Protein AF-A0A6I9PYC8-F1 (afdb_monomer_lite)

Sequence (130 aa):
MLVKPVSGQQSLEARDALSKHIYGQLFTWTVQRLNSALRSQKGQTKSFIGVLDIYGFETFDRNSFEQFCINYANEKLQQQFNRHVFHLEQEEYIREELAWSRIEFSDNQLCINLIEGQLGLFDLLDEECR

Organism: NCBI:txid8208

Radius of gyration: 23.05 Å; chains: 1; bounding box: 46×42×66 Å

Foldseek 3Di:
DDDDDDDPVVVVVVVVVVVVVVVVVVVVVVVVVVCVVPDDPDDDDPDDDDDDDADEQDDDPDDDPVNVVRPLVNLVVVQVVVVVVLVVVVVVCVVVVHDDDPDDDDHCVVVNCLDPNDVHPVNVVVVVVD

pLDDT: mean 91.68, std 9.11, range [62.28, 98.75]

InterPro domains:
  IPR001609 Myosin head, motor domain-like [PF00063] (3-129)
  IPR001609 Myosin head, motor domain-like [PR00193] (48-76)
  IPR001609 Myosin head, motor domain-like [PR00193] (101-129)
  IPR001609 Myosin head, motor domain-like [PS51456] (1-130)
  IPR001609 Myosin head, motor domain-like [SM00242] (1-130)
  IPR027417 P-loop containing nucleoside triphosphate hydrolase [SSF52540] (3-130)

Structure (mmCIF, N/CA/C/O backbone):
data_AF-A0A6I9PYC8-F1
#
_entry.id   AF-A0A6I9PYC8-F1
#
loop_
_atom_site.group_PDB
_atom_site.id
_atom_site.type_symbol
_atom_site.label_atom_id
_atom_site.label_alt_id
_atom_site.label_comp_id
_atom_site.label_asym_id
_atom_site.label_entity_id
_atom_site.label_seq_id
_atom_site.pdbx_PDB_ins_code
_atom_site.Cartn_x
_atom_site.Cartn_y
_atom_site.Cartn_z
_atom_site.occupancy
_atom_site.B_iso_or_equiv
_atom_site.auth_seq_id
_atom_site.auth_comp_id
_atom_site.auth_asym_id
_atom_site.auth_atom_id
_atom_site.pdbx_PDB_model_num
ATOM 1 N N . MET A 1 1 ? 23.831 23.435 -23.797 1.00 62.28 1 MET A N 1
ATOM 2 C CA . MET A 1 1 ? 22.920 22.342 -23.397 1.00 62.28 1 MET A CA 1
ATOM 3 C C . MET A 1 1 ? 23.399 21.083 -24.107 1.00 62.28 1 MET A C 1
ATOM 5 O O . MET A 1 1 ? 23.408 21.076 -25.330 1.00 62.28 1 MET A O 1
ATOM 9 N N . LEU A 1 2 ? 23.921 20.098 -23.372 1.00 86.00 2 LEU A N 1
ATOM 10 C CA . LEU A 1 2 ? 24.360 18.814 -23.936 1.00 86.00 2 LEU A CA 1
ATOM 11 C C . LEU A 1 2 ? 23.146 17.881 -24.029 1.00 86.00 2 LEU A C 1
ATOM 13 O O . LEU A 1 2 ? 22.429 17.730 -23.044 1.00 86.00 2 LEU A O 1
ATOM 17 N N . VAL A 1 3 ? 22.918 17.271 -25.194 1.00 92.06 3 VAL A N 1
ATOM 18 C CA . VAL A 1 3 ? 21.850 16.283 -25.418 1.00 92.06 3 VAL A CA 1
ATOM 19 C C . VAL A 1 3 ? 22.503 14.929 -25.666 1.00 92.06 3 VAL A C 1
ATOM 21 O O . VAL A 1 3 ? 23.323 14.799 -26.575 1.00 92.06 3 VAL A O 1
ATOM 24 N N . LYS A 1 4 ? 22.156 13.928 -24.853 1.00 93.75 4 LYS A N 1
ATOM 25 C CA . LYS A 1 4 ? 22.653 12.555 -24.990 1.00 93.75 4 LYS A CA 1
ATOM 26 C C . LYS A 1 4 ? 21.546 11.666 -25.572 1.00 93.75 4 LYS A C 1
ATOM 28 O O . LYS A 1 4 ? 20.475 11.604 -24.970 1.00 93.75 4 LYS A O 1
ATOM 33 N N . PRO A 1 5 ? 21.780 10.972 -26.700 1.00 93.56 5 PRO A N 1
ATOM 34 C CA . PRO A 1 5 ? 20.841 9.978 -27.211 1.00 93.56 5 PRO A CA 1
ATOM 35 C C . PRO A 1 5 ? 20.643 8.830 -26.212 1.00 93.56 5 PRO A C 1
ATOM 37 O O . PRO A 1 5 ? 21.592 8.413 -25.543 1.00 93.56 5 PRO A O 1
ATOM 40 N N . VAL A 1 6 ? 19.420 8.311 -26.136 1.00 96.12 6 VAL A N 1
ATOM 41 C CA . VAL A 1 6 ? 19.046 7.142 -25.323 1.00 96.12 6 VAL A CA 1
ATOM 42 C C . VAL A 1 6 ? 18.799 5.929 -26.217 1.00 96.12 6 VAL A C 1
ATOM 44 O O . VAL A 1 6 ? 18.523 6.073 -27.410 1.00 96.12 6 VAL A O 1
ATOM 47 N N . SER A 1 7 ? 18.908 4.722 -25.659 1.00 97.50 7 SER A N 1
ATOM 48 C CA . SER A 1 7 ? 18.596 3.497 -26.399 1.00 97.50 7 SER A CA 1
ATOM 49 C C . SER A 1 7 ? 17.087 3.356 -26.652 1.00 97.50 7 SER A C 1
ATOM 51 O O . SER A 1 7 ? 16.260 4.009 -26.008 1.00 97.50 7 SER A O 1
ATOM 53 N N . GLY A 1 8 ? 16.706 2.465 -27.575 1.00 97.69 8 GLY A N 1
ATOM 54 C CA . GLY A 1 8 ? 15.293 2.147 -27.815 1.00 97.69 8 GLY A CA 1
ATOM 55 C C . GLY A 1 8 ? 14.586 1.626 -26.557 1.00 97.69 8 GLY A C 1
ATOM 56 O O . GLY A 1 8 ? 13.482 2.068 -26.256 1.00 97.69 8 GLY A O 1
ATOM 57 N N . GLN A 1 9 ? 15.255 0.773 -25.774 1.00 97.62 9 GLN A N 1
ATOM 58 C CA . GLN A 1 9 ? 14.726 0.236 -24.515 1.00 97.62 9 GLN A CA 1
ATOM 59 C C . GLN A 1 9 ? 14.487 1.340 -23.476 1.00 97.62 9 GLN A C 1
ATOM 61 O O . GLN A 1 9 ? 13.390 1.453 -22.938 1.00 97.62 9 GLN A O 1
ATOM 66 N N . GLN A 1 10 ? 15.472 2.219 -23.270 1.00 97.38 10 GLN A N 1
ATOM 67 C CA . GLN A 1 10 ? 15.339 3.358 -22.354 1.00 97.38 10 GLN A CA 1
ATOM 68 C C . GLN A 1 10 ? 14.220 4.314 -22.789 1.00 97.38 10 GLN A C 1
ATOM 70 O O . GLN A 1 10 ? 13.531 4.894 -21.955 1.00 97.38 10 GLN A O 1
ATOM 75 N N . SER A 1 11 ? 14.012 4.464 -24.101 1.00 97.62 11 SER A N 1
ATOM 76 C CA . SER A 1 11 ? 12.919 5.278 -24.642 1.00 97.62 11 SER A CA 1
ATOM 77 C C . SER A 1 11 ? 11.544 4.677 -24.328 1.00 97.62 11 SER A C 1
ATOM 79 O O . SER A 1 11 ? 10.616 5.417 -24.000 1.00 97.62 11 SER A O 1
ATOM 81 N N . LEU A 1 12 ? 11.404 3.348 -24.407 1.00 98.19 12 LEU A N 1
ATOM 82 C CA . LEU A 1 12 ? 10.168 2.641 -24.051 1.00 98.19 12 LEU A CA 1
ATOM 83 C C . LEU A 1 12 ? 9.872 2.750 -22.551 1.00 98.19 12 LEU A C 1
ATOM 85 O O . LEU A 1 12 ? 8.760 3.113 -22.176 1.00 98.19 12 LEU A O 1
ATOM 89 N N . GLU A 1 13 ? 10.876 2.524 -21.704 1.00 97.69 13 GLU A N 1
ATOM 90 C CA . GLU A 1 13 ? 10.755 2.668 -20.248 1.00 97.69 13 GLU A CA 1
ATOM 91 C C . GLU A 1 13 ? 10.365 4.095 -19.852 1.00 97.69 13 GLU A C 1
ATOM 93 O O . GLU A 1 13 ? 9.448 4.289 -19.054 1.00 97.69 13 GLU A O 1
ATOM 98 N N . ALA A 1 14 ? 10.993 5.106 -20.463 1.00 97.94 14 ALA A N 1
ATOM 99 C CA . ALA A 1 14 ? 10.667 6.507 -20.220 1.00 97.94 14 ALA A CA 1
ATOM 100 C C . ALA A 1 14 ? 9.236 6.861 -20.660 1.00 97.94 14 ALA A C 1
ATOM 102 O O . ALA A 1 14 ? 8.532 7.576 -19.945 1.00 97.94 14 ALA A O 1
ATOM 103 N N . ARG A 1 15 ? 8.774 6.343 -21.809 1.00 98.38 15 ARG A N 1
ATOM 104 C CA . ARG A 1 15 ? 7.387 6.516 -22.279 1.00 98.38 15 ARG A CA 1
ATOM 105 C C . ARG A 1 15 ? 6.387 5.926 -21.284 1.00 98.38 15 ARG A C 1
ATOM 107 O O . ARG A 1 15 ? 5.380 6.566 -20.969 1.00 98.38 15 ARG A O 1
ATOM 114 N N . ASP A 1 16 ? 6.651 4.719 -20.796 1.00 98.31 16 ASP A N 1
ATOM 115 C CA . ASP A 1 16 ? 5.743 4.017 -19.890 1.00 98.31 16 ASP A CA 1
ATOM 116 C C . ASP A 1 16 ? 5.741 4.671 -18.503 1.00 98.31 16 ASP A C 1
ATOM 118 O O . ASP A 1 16 ? 4.674 4.881 -17.925 1.00 98.31 16 ASP A O 1
ATOM 122 N N . ALA A 1 17 ? 6.907 5.090 -18.005 1.00 98.19 17 ALA A N 1
ATOM 123 C CA . ALA A 1 17 ? 7.029 5.881 -16.784 1.00 98.19 17 ALA A CA 1
ATOM 124 C C . ALA A 1 17 ? 6.269 7.213 -16.882 1.00 98.19 17 ALA A C 1
ATOM 126 O O . ALA A 1 17 ? 5.513 7.555 -15.972 1.00 98.19 17 ALA A O 1
ATOM 127 N N . LEU A 1 18 ? 6.394 7.937 -18.001 1.00 98.50 18 LEU A N 1
ATOM 128 C CA . LEU A 1 18 ? 5.642 9.172 -18.232 1.00 98.50 18 LEU A CA 1
ATOM 129 C C . LEU A 1 18 ? 4.130 8.912 -18.250 1.00 98.50 18 LEU A C 1
ATOM 131 O O . LEU A 1 18 ? 3.371 9.658 -17.635 1.00 98.50 18 LEU A O 1
ATOM 135 N N . SER A 1 19 ? 3.692 7.836 -18.903 1.00 98.69 19 SER A N 1
ATOM 136 C CA . SER A 1 19 ? 2.274 7.457 -18.960 1.00 98.69 19 SER A CA 1
ATOM 137 C C . SER A 1 19 ? 1.719 7.141 -17.566 1.00 98.69 19 SER A C 1
ATOM 139 O O . SER A 1 19 ? 0.666 7.659 -17.189 1.00 98.69 19 SER A O 1
ATOM 141 N N . LYS A 1 20 ? 2.461 6.365 -16.761 1.00 98.38 20 LYS A N 1
ATOM 142 C CA . LYS A 1 20 ? 2.129 6.084 -15.353 1.00 98.38 20 LYS A CA 1
ATOM 143 C C . LYS A 1 20 ? 2.067 7.370 -14.524 1.00 98.38 20 LYS A C 1
ATOM 145 O O . LYS A 1 20 ? 1.132 7.546 -13.748 1.00 98.38 20 LYS A O 1
ATOM 150 N N . HIS A 1 21 ? 3.014 8.289 -14.722 1.00 98.44 21 HIS A N 1
ATOM 151 C CA . HIS A 1 21 ? 3.039 9.572 -14.020 1.00 98.44 21 HIS A CA 1
ATOM 152 C C . HIS A 1 21 ? 1.819 10.437 -14.358 1.00 98.44 21 HIS A C 1
ATOM 154 O O . HIS A 1 21 ? 1.146 10.922 -13.450 1.00 98.44 21 HIS A O 1
ATOM 160 N N . ILE A 1 22 ? 1.489 10.591 -15.646 1.00 98.69 22 ILE A N 1
ATOM 161 C CA . ILE A 1 22 ? 0.310 11.351 -16.092 1.00 98.69 22 ILE A CA 1
ATOM 162 C C . ILE A 1 22 ? -0.964 10.764 -15.480 1.00 98.69 22 ILE A C 1
ATOM 164 O O . ILE A 1 22 ? -1.785 11.508 -14.943 1.00 98.69 22 ILE A O 1
ATOM 168 N N . TYR A 1 23 ? -1.116 9.438 -15.517 1.00 98.75 23 TYR A N 1
ATOM 169 C CA . TYR A 1 23 ? -2.272 8.774 -14.921 1.00 98.75 23 TYR A CA 1
ATOM 170 C C . TYR A 1 23 ? -2.348 8.998 -13.403 1.00 98.75 23 TYR A C 1
ATOM 172 O O . TYR A 1 23 ? -3.410 9.347 -12.889 1.00 98.75 23 TYR A O 1
ATOM 180 N N . GLY A 1 24 ? -1.225 8.882 -12.685 1.00 98.38 24 GLY A N 1
ATOM 181 C CA . GLY A 1 24 ? -1.160 9.154 -11.245 1.00 98.38 24 GLY A CA 1
ATOM 182 C C . GLY A 1 24 ? -1.551 10.594 -10.883 1.00 98.38 24 GLY A C 1
ATOM 183 O O . GLY A 1 24 ? -2.303 10.816 -9.928 1.00 98.38 24 GLY A O 1
ATOM 184 N N . GLN A 1 25 ? -1.114 11.575 -11.681 1.00 98.62 25 GLN A N 1
ATOM 185 C CA . GLN A 1 25 ? -1.504 12.981 -11.515 1.00 98.62 25 GLN A CA 1
ATOM 186 C C . GLN A 1 25 ? -2.999 13.191 -11.781 1.00 98.62 25 GLN A C 1
ATOM 188 O O . GLN A 1 25 ? -3.681 13.853 -10.998 1.00 98.62 25 GLN A O 1
ATOM 193 N N . LEU A 1 26 ? -3.535 12.590 -12.848 1.00 98.69 26 LEU A N 1
ATOM 194 C CA . LEU A 1 26 ? -4.958 12.669 -13.183 1.00 98.69 26 LEU A CA 1
ATOM 195 C C . LEU A 1 26 ? -5.839 12.049 -12.091 1.00 98.69 26 LEU A C 1
ATOM 197 O O . LEU A 1 26 ? -6.858 12.634 -11.712 1.00 98.69 26 LEU A O 1
ATOM 201 N N . PHE A 1 27 ? -5.448 10.886 -11.568 1.00 98.50 27 PHE A N 1
ATOM 202 C CA . PHE A 1 27 ? -6.155 10.222 -10.476 1.00 98.50 27 PHE A CA 1
ATOM 203 C C . PHE A 1 27 ? -6.184 11.111 -9.227 1.00 98.50 27 PHE A C 1
ATOM 205 O O . PHE A 1 27 ? -7.25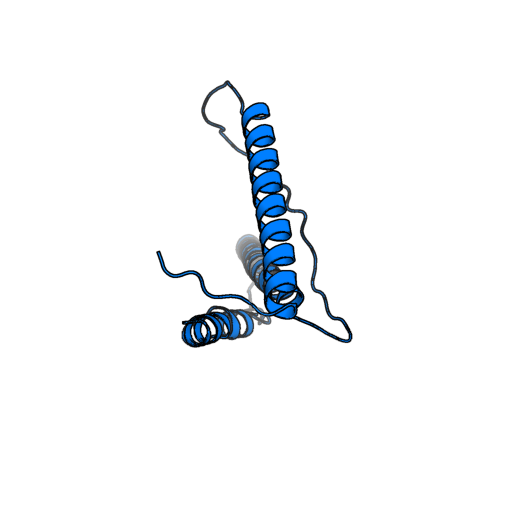5 11.395 -8.688 1.00 98.50 27 PHE A O 1
ATOM 212 N N . THR A 1 28 ? -5.022 11.638 -8.829 1.00 98.19 28 THR A N 1
ATOM 213 C CA . THR A 1 28 ? -4.894 12.551 -7.683 1.00 98.19 28 THR A CA 1
ATOM 214 C C . THR A 1 28 ? -5.772 13.790 -7.856 1.00 98.19 28 THR A C 1
ATOM 216 O O . THR A 1 28 ? -6.535 14.145 -6.954 1.00 98.19 28 THR A O 1
ATOM 219 N N . TRP A 1 29 ? -5.728 14.422 -9.033 1.00 98.50 29 TRP A N 1
ATOM 220 C CA . TRP A 1 29 ? -6.561 15.580 -9.353 1.00 98.50 29 TRP A CA 1
ATOM 221 C C . TRP A 1 29 ? -8.057 15.252 -9.265 1.00 98.50 29 TRP A C 1
ATOM 223 O O . TRP A 1 29 ? -8.833 16.022 -8.698 1.00 98.50 29 TRP A O 1
ATOM 233 N N . THR A 1 30 ? -8.468 14.086 -9.762 1.00 98.62 30 THR A N 1
ATOM 234 C CA . THR A 1 30 ? -9.868 13.642 -9.720 1.00 98.62 30 THR A CA 1
ATOM 235 C C . THR A 1 30 ? -10.357 13.486 -8.280 1.00 98.62 30 THR A C 1
ATOM 237 O O . THR A 1 30 ? -11.393 14.049 -7.918 1.00 98.62 30 THR A O 1
ATOM 240 N N . VAL A 1 31 ? -9.581 12.810 -7.425 1.00 98.19 31 VAL A N 1
ATOM 241 C CA . VAL A 1 31 ? -9.894 12.650 -5.994 1.00 98.19 31 VAL A CA 1
ATOM 242 C C . VAL A 1 31 ? -9.987 14.008 -5.292 1.00 98.19 31 VAL A C 1
ATOM 244 O O . VAL A 1 31 ? -10.929 14.260 -4.539 1.00 98.19 31 VAL A O 1
ATOM 247 N N . GLN A 1 32 ? -9.067 14.935 -5.574 1.00 98.06 32 GLN A N 1
ATOM 248 C CA . GLN A 1 32 ? -9.102 16.288 -5.005 1.00 98.06 32 GLN A CA 1
ATOM 249 C C . GLN A 1 32 ? -10.353 17.075 -5.423 1.00 98.06 32 GLN A C 1
ATOM 251 O O . GLN A 1 32 ? -10.945 17.789 -4.602 1.00 98.06 32 GLN A O 1
ATOM 256 N N . ARG A 1 33 ? -10.779 16.949 -6.686 1.00 98.12 33 ARG A N 1
ATOM 257 C CA . ARG A 1 33 ? -11.990 17.603 -7.206 1.00 98.12 33 ARG A CA 1
ATOM 258 C C . ARG A 1 33 ? -13.248 17.046 -6.545 1.00 98.12 33 ARG A C 1
ATOM 260 O O . ARG A 1 33 ? -14.093 17.842 -6.136 1.00 98.12 33 ARG A O 1
ATOM 267 N N . LEU A 1 34 ? -13.336 15.726 -6.377 1.00 97.44 34 LEU A N 1
ATOM 268 C CA . LEU A 1 34 ? -14.429 15.068 -5.654 1.00 97.44 34 LEU A CA 1
ATOM 269 C C . LEU A 1 34 ? -14.479 15.512 -4.187 1.00 97.44 34 LEU A C 1
ATOM 271 O O . LEU A 1 34 ? -15.515 15.986 -3.728 1.00 97.44 34 LEU A O 1
ATOM 275 N N . ASN A 1 35 ? -13.347 15.476 -3.480 1.00 95.69 35 ASN A N 1
ATOM 276 C CA . ASN A 1 35 ? -13.265 15.919 -2.084 1.00 95.69 35 ASN A CA 1
ATOM 277 C C . ASN A 1 35 ? -13.664 17.391 -1.908 1.00 95.69 35 ASN A C 1
ATOM 279 O O . ASN A 1 35 ? -14.296 17.755 -0.918 1.00 95.69 35 ASN A O 1
ATOM 283 N N . SER A 1 36 ? -13.313 18.249 -2.868 1.00 94.62 36 SER A N 1
ATOM 284 C CA . SER A 1 36 ? -13.710 19.662 -2.848 1.00 94.62 36 SER A CA 1
ATOM 285 C C . SER A 1 36 ? -15.211 19.843 -3.071 1.00 94.62 36 SER A C 1
ATOM 287 O O . SER A 1 36 ? -15.814 20.689 -2.418 1.00 94.62 36 SER A O 1
ATOM 289 N N . ALA A 1 37 ? -15.815 19.042 -3.952 1.00 95.06 37 ALA A N 1
ATOM 290 C CA . ALA A 1 37 ? -17.252 19.074 -4.220 1.00 95.06 37 ALA A CA 1
ATOM 291 C C . ALA A 1 37 ? -18.089 18.526 -3.050 1.00 95.06 37 ALA A C 1
ATOM 293 O O . ALA A 1 37 ? -19.182 19.022 -2.797 1.00 95.06 37 ALA A O 1
ATOM 294 N N . LEU A 1 38 ? -17.569 17.534 -2.321 1.00 93.00 38 LEU A N 1
ATOM 295 C CA . LEU A 1 38 ? -18.230 16.912 -1.166 1.00 93.00 38 LEU A CA 1
ATOM 296 C C . LEU A 1 38 ? -18.023 17.675 0.152 1.00 93.00 38 LEU A C 1
ATOM 298 O O . LEU A 1 38 ? -18.607 17.319 1.176 1.00 93.00 38 LEU A O 1
ATOM 302 N N . ARG A 1 39 ? -17.185 18.718 0.162 1.00 88.75 39 ARG A N 1
ATOM 303 C CA . ARG A 1 39 ? -16.877 19.480 1.374 1.00 88.75 39 ARG A CA 1
ATOM 304 C C . ARG A 1 39 ? -18.131 20.191 1.895 1.00 88.75 39 ARG A C 1
ATOM 306 O O . ARG A 1 39 ? -18.691 21.056 1.225 1.00 88.75 39 ARG A O 1
ATOM 313 N N . SER A 1 40 ? -18.533 19.871 3.126 1.00 81.69 40 SER A N 1
ATOM 314 C CA . SER A 1 40 ? -19.632 20.563 3.809 1.00 81.69 40 SER A CA 1
ATOM 315 C C . SER A 1 40 ? -19.316 22.051 3.996 1.00 81.69 40 SER A C 1
ATOM 317 O O . SER A 1 40 ? -18.231 22.414 4.447 1.00 81.69 40 SER A O 1
ATOM 319 N N . GLN A 1 41 ? -20.291 22.913 3.697 1.00 75.00 41 GLN A N 1
ATOM 320 C CA . GLN A 1 41 ? -20.213 24.360 3.941 1.00 75.00 41 GLN A CA 1
ATOM 321 C C . GLN A 1 41 ? -20.540 24.749 5.396 1.00 75.00 41 GLN A C 1
ATOM 323 O O . GLN A 1 41 ? -20.375 25.906 5.777 1.00 75.00 41 GLN A O 1
ATOM 328 N N . LYS A 1 42 ? -21.023 23.808 6.220 1.00 70.12 42 LYS A N 1
ATOM 329 C CA . LYS A 1 42 ? -21.429 24.062 7.610 1.00 70.12 42 LYS A CA 1
ATOM 330 C C . LYS A 1 42 ? -20.382 23.545 8.597 1.00 70.12 42 LYS A C 1
ATOM 332 O O . LYS A 1 42 ? -20.313 22.338 8.786 1.00 70.12 42 LYS A O 1
ATOM 337 N N . GLY A 1 43 ? -19.689 24.471 9.271 1.00 70.25 43 GLY A N 1
ATOM 338 C CA . GLY A 1 43 ? -18.951 24.273 10.532 1.00 70.25 43 GLY A CA 1
ATOM 339 C C . GLY A 1 43 ? -17.898 23.153 10.567 1.00 70.25 43 GLY A C 1
ATOM 340 O O . GLY A 1 43 ? -17.701 22.413 9.612 1.00 70.25 43 GLY A O 1
ATOM 341 N N . GLN A 1 44 ? -17.193 23.025 11.694 1.00 75.31 44 GLN A N 1
ATOM 342 C CA . GLN A 1 44 ? -16.322 21.870 11.937 1.00 75.31 44 GLN A CA 1
ATOM 343 C C . GLN A 1 44 ? -17.159 20.597 12.127 1.00 75.31 44 GLN A C 1
ATOM 345 O O . GLN A 1 44 ? -18.140 20.587 12.876 1.00 75.31 44 GLN A O 1
ATOM 350 N N . THR A 1 45 ? -16.748 19.515 11.467 1.00 78.31 45 THR A N 1
ATOM 351 C CA . THR A 1 45 ? -17.322 18.176 11.635 1.00 78.31 45 THR A CA 1
ATOM 352 C C . THR A 1 45 ? -17.153 17.709 13.082 1.00 78.31 45 THR A C 1
ATOM 354 O O . THR A 1 45 ? -16.033 17.660 13.581 1.00 78.31 45 THR A O 1
ATOM 357 N N . LYS A 1 46 ? -18.254 17.355 13.760 1.00 85.56 46 LYS A N 1
ATOM 358 C CA . LYS A 1 46 ? -18.218 16.859 15.151 1.00 85.56 46 LYS A CA 1
ATOM 359 C C . LYS A 1 46 ? -17.776 15.395 15.256 1.00 85.56 46 LYS A C 1
ATOM 361 O O . LYS A 1 46 ? -17.147 15.020 16.235 1.00 85.56 46 LYS A O 1
ATOM 366 N N . SER A 1 47 ? -18.127 14.578 14.269 1.00 91.12 47 SER A N 1
ATOM 367 C CA . SER A 1 47 ? -17.824 13.146 14.206 1.00 91.12 47 SER A CA 1
ATOM 368 C C . SER A 1 47 ? -17.868 12.662 12.756 1.00 91.12 47 SER A C 1
ATOM 370 O O . SER A 1 47 ? -18.519 13.282 11.912 1.00 91.12 47 SER A O 1
ATOM 372 N N . PHE A 1 48 ? -17.177 11.563 12.458 1.00 92.62 48 PHE A N 1
ATOM 373 C CA . PHE A 1 48 ? -17.217 10.919 11.147 1.00 92.62 48 PHE A CA 1
ATOM 374 C C . PHE A 1 48 ? -17.200 9.395 11.294 1.00 92.62 48 PHE A C 1
ATOM 376 O O . PHE A 1 48 ? -16.714 8.869 12.293 1.00 92.62 48 PHE A O 1
ATOM 383 N N . ILE A 1 49 ? -17.726 8.705 10.283 1.00 95.62 49 ILE A N 1
ATOM 384 C CA . ILE A 1 49 ? -17.619 7.254 10.123 1.00 95.62 49 ILE A CA 1
ATOM 385 C C . ILE A 1 49 ? -16.813 7.030 8.848 1.00 95.62 49 ILE A C 1
ATOM 387 O O . ILE A 1 49 ? -17.234 7.448 7.769 1.00 95.62 49 ILE A O 1
ATOM 391 N N . GLY A 1 50 ? -15.629 6.439 8.988 1.00 94.50 50 GLY A N 1
ATOM 392 C CA . GLY A 1 50 ? -14.787 6.055 7.861 1.00 94.50 50 GLY A CA 1
ATOM 393 C C . GLY A 1 50 ? -15.122 4.638 7.415 1.00 94.50 50 GLY A C 1
ATOM 394 O O . GLY A 1 50 ? -15.215 3.742 8.249 1.00 94.50 50 GLY A O 1
ATOM 395 N N . VAL A 1 51 ? -15.286 4.440 6.111 1.00 96.88 51 VAL A N 1
ATOM 396 C CA . VAL A 1 51 ? -15.390 3.109 5.506 1.00 96.88 51 VAL A CA 1
ATOM 397 C C . VAL A 1 51 ? -14.072 2.837 4.797 1.00 96.88 51 VAL A C 1
ATOM 399 O O . VAL A 1 51 ? -13.646 3.642 3.969 1.00 96.88 51 VAL A O 1
ATOM 402 N N . LEU A 1 52 ? -13.416 1.738 5.159 1.00 96.38 52 LEU A N 1
ATOM 403 C CA . LEU A 1 52 ? -12.174 1.290 4.542 1.00 96.38 52 LEU A CA 1
ATOM 404 C C . LEU A 1 52 ? -12.489 0.119 3.610 1.00 96.38 52 LEU A C 1
ATOM 406 O O . LEU A 1 52 ? -13.017 -0.892 4.062 1.00 96.38 52 LEU A O 1
ATOM 410 N N . ASP A 1 53 ? -12.154 0.275 2.334 1.00 96.94 53 ASP A N 1
ATOM 411 C CA . ASP A 1 53 ? -12.262 -0.759 1.305 1.00 96.94 53 ASP A CA 1
ATOM 412 C C . ASP A 1 53 ? -10.908 -0.862 0.599 1.00 96.94 53 ASP A C 1
ATOM 414 O O . ASP A 1 53 ? -10.503 0.054 -0.121 1.00 96.94 53 ASP A O 1
ATOM 418 N N . ILE A 1 54 ? -10.160 -1.920 0.910 1.00 94.88 54 ILE A N 1
ATOM 419 C CA . ILE A 1 54 ? -8.824 -2.177 0.368 1.00 94.88 54 ILE A CA 1
ATOM 420 C C . ILE A 1 54 ? -8.641 -3.674 0.089 1.00 94.88 54 ILE A C 1
ATOM 422 O O . ILE A 1 54 ? -9.385 -4.506 0.607 1.00 94.88 54 ILE A O 1
ATOM 426 N N . TYR A 1 55 ? -7.616 -4.018 -0.694 1.00 92.56 55 TYR A N 1
ATOM 427 C CA . TYR A 1 55 ? -7.239 -5.406 -0.972 1.00 92.56 55 TYR A CA 1
ATOM 428 C C . TYR A 1 55 ? -6.856 -6.175 0.303 1.00 92.56 55 TYR A C 1
ATOM 430 O O . TYR A 1 55 ? -6.182 -5.631 1.180 1.00 92.56 55 TYR A O 1
ATOM 438 N N . GLY A 1 56 ? -7.245 -7.453 0.371 1.00 95.62 56 GLY A N 1
ATOM 439 C CA . GLY A 1 56 ? -6.761 -8.403 1.380 1.00 95.62 56 GLY A CA 1
ATOM 440 C C . GLY A 1 56 ? -5.361 -8.942 1.056 1.00 95.62 56 GLY A C 1
ATOM 441 O O . GLY A 1 56 ? -4.732 -8.501 0.097 1.00 95.62 56 GLY A O 1
ATOM 442 N N . PHE A 1 57 ? -4.880 -9.915 1.836 1.00 97.38 57 PHE A N 1
ATOM 443 C CA . PHE A 1 57 ? -3.614 -10.598 1.548 1.00 97.38 57 PHE A CA 1
ATOM 444 C C . PHE A 1 57 ? -3.625 -11.280 0.170 1.00 97.38 57 PHE A C 1
ATOM 446 O O . PHE A 1 57 ? -4.586 -11.963 -0.189 1.00 97.38 57 PHE A O 1
ATOM 453 N N . GLU A 1 58 ? -2.520 -11.153 -0.565 1.00 97.19 58 GLU A N 1
ATOM 454 C CA . GLU A 1 58 ? -2.321 -11.743 -1.889 1.00 97.19 58 GLU A CA 1
ATOM 455 C C . GLU A 1 58 ? -1.073 -12.631 -1.925 1.00 97.19 58 GLU A C 1
ATOM 457 O O . GLU A 1 58 ? -0.021 -12.317 -1.363 1.00 97.19 58 GLU A O 1
ATOM 462 N N . THR A 1 59 ? -1.169 -13.763 -2.618 1.00 96.94 59 THR A N 1
ATOM 463 C CA . THR A 1 59 ? -0.029 -14.637 -2.916 1.00 96.94 59 THR A CA 1
ATOM 464 C C . THR A 1 59 ? -0.277 -15.339 -4.241 1.00 96.94 59 THR A C 1
ATOM 466 O O . THR A 1 59 ? -1.262 -16.057 -4.401 1.00 96.94 59 THR A O 1
ATOM 469 N N . PHE A 1 60 ? 0.640 -15.135 -5.182 1.00 96.69 60 PHE A N 1
ATOM 470 C CA . PHE A 1 60 ? 0.628 -15.737 -6.513 1.00 96.69 60 PHE A CA 1
ATOM 471 C C . PHE A 1 60 ? 1.892 -16.575 -6.752 1.00 96.69 60 PHE A C 1
ATOM 473 O O . PHE A 1 60 ? 2.829 -16.543 -5.952 1.00 96.69 60 PHE A O 1
ATOM 480 N N . ASP A 1 61 ? 1.964 -17.263 -7.896 1.00 98.12 61 ASP A N 1
ATOM 481 C CA . ASP A 1 61 ? 3.171 -17.994 -8.325 1.00 98.12 61 ASP A CA 1
ATOM 482 C C . ASP A 1 61 ? 4.387 -17.067 -8.514 1.00 98.12 61 ASP A C 1
ATOM 484 O O . ASP A 1 61 ? 5.536 -17.484 -8.362 1.00 98.12 61 ASP A O 1
ATOM 488 N N . ARG A 1 62 ? 4.143 -15.795 -8.860 1.00 96.75 62 ARG A N 1
ATOM 489 C CA . ARG A 1 62 ? 5.157 -14.737 -8.933 1.00 96.75 62 ARG A CA 1
ATOM 490 C C . ARG A 1 62 ? 4.666 -13.510 -8.181 1.00 96.75 62 ARG A C 1
ATOM 492 O O . ARG A 1 62 ? 3.710 -12.876 -8.612 1.00 96.75 62 ARG A O 1
ATOM 499 N N . ASN A 1 63 ? 5.355 -13.178 -7.095 1.00 96.88 63 ASN A N 1
ATOM 500 C CA . ASN A 1 63 ? 5.086 -11.995 -6.284 1.00 96.88 63 ASN A CA 1
ATOM 501 C C . ASN A 1 63 ? 6.163 -10.942 -6.545 1.00 96.88 63 ASN A C 1
ATOM 503 O O . ASN A 1 63 ? 7.336 -11.277 -6.717 1.00 96.88 63 ASN A O 1
ATOM 507 N N . SER A 1 64 ? 5.748 -9.682 -6.581 1.00 97.62 64 SER A N 1
ATOM 508 C CA . SER A 1 64 ? 6.612 -8.524 -6.805 1.00 97.62 64 SER A CA 1
ATOM 509 C C . SER A 1 64 ? 6.432 -7.512 -5.667 1.00 97.62 64 SER A C 1
ATOM 511 O O . SER A 1 64 ? 5.764 -7.785 -4.664 1.00 97.62 64 SER A O 1
ATOM 513 N N . PHE A 1 65 ? 7.041 -6.340 -5.816 1.00 97.50 65 PHE A N 1
ATOM 514 C CA . PHE A 1 65 ? 6.918 -5.216 -4.894 1.00 97.50 65 PHE A CA 1
ATOM 515 C C . PHE A 1 65 ? 5.453 -4.863 -4.584 1.00 97.50 65 PHE A C 1
ATOM 517 O O . PHE A 1 65 ? 5.121 -4.535 -3.451 1.00 97.50 65 PHE A O 1
ATOM 524 N N . GLU A 1 66 ? 4.556 -5.011 -5.559 1.00 97.31 66 GLU A N 1
ATOM 525 C CA . GLU A 1 66 ? 3.127 -4.754 -5.403 1.00 97.31 66 GLU A CA 1
ATOM 526 C C . GLU A 1 66 ? 2.489 -5.639 -4.320 1.00 97.31 66 GLU A C 1
ATOM 528 O O . GLU A 1 66 ? 1.874 -5.117 -3.389 1.00 97.31 66 GLU A O 1
ATOM 533 N N . GLN A 1 67 ? 2.681 -6.963 -4.387 1.00 98.38 67 GLN A N 1
ATOM 534 C CA . GLN A 1 67 ? 2.158 -7.888 -3.369 1.00 98.38 67 GLN A CA 1
ATOM 535 C C . GLN A 1 67 ? 2.818 -7.651 -2.013 1.00 98.38 67 GLN A C 1
ATOM 537 O O . GLN A 1 67 ? 2.155 -7.746 -0.983 1.00 98.38 67 GLN A O 1
ATOM 542 N N . PHE A 1 68 ? 4.108 -7.306 -2.001 1.00 98.06 68 PHE A N 1
ATOM 543 C CA . PHE A 1 68 ? 4.803 -6.964 -0.764 1.00 98.06 68 PHE A CA 1
ATOM 544 C C . PHE A 1 68 ? 4.150 -5.761 -0.064 1.00 98.06 68 PHE A C 1
ATOM 546 O O . PHE A 1 68 ? 3.832 -5.847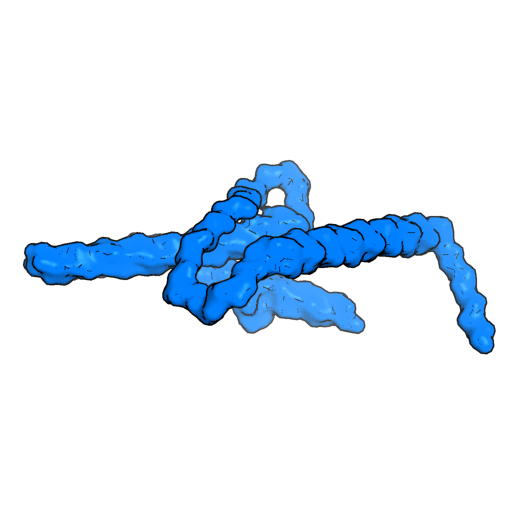 1.121 1.00 98.06 68 PHE A O 1
ATOM 553 N N . CYS A 1 69 ? 3.852 -4.681 -0.795 1.00 98.19 69 CYS A N 1
ATOM 554 C CA . CYS A 1 69 ? 3.143 -3.520 -0.250 1.00 98.19 69 CYS A CA 1
ATOM 555 C C . CYS A 1 69 ? 1.716 -3.855 0.218 1.00 98.19 69 CYS A C 1
ATOM 557 O O . CYS A 1 69 ? 1.300 -3.381 1.277 1.00 98.19 69 CYS A O 1
ATOM 559 N N . ILE A 1 70 ? 0.971 -4.666 -0.544 1.00 98.06 70 ILE A N 1
ATOM 560 C CA . ILE A 1 70 ? -0.396 -5.086 -0.186 1.00 98.06 70 ILE A CA 1
ATOM 561 C C . ILE A 1 70 ? -0.389 -5.898 1.114 1.00 98.06 70 ILE A C 1
ATOM 563 O O . ILE A 1 70 ? -1.153 -5.609 2.038 1.00 98.06 70 ILE A O 1
ATOM 567 N N . ASN A 1 71 ? 0.498 -6.885 1.215 1.00 98.06 71 ASN A N 1
ATOM 568 C CA . ASN A 1 71 ? 0.590 -7.751 2.386 1.00 98.06 71 ASN A CA 1
ATOM 569 C C . ASN A 1 71 ? 1.095 -6.987 3.612 1.00 98.06 71 ASN A C 1
ATOM 571 O O . ASN A 1 71 ? 0.555 -7.162 4.699 1.00 98.06 71 ASN A O 1
ATOM 575 N N . TYR A 1 72 ? 2.048 -6.069 3.438 1.00 98.00 72 TYR A N 1
ATOM 576 C CA . TYR A 1 72 ? 2.487 -5.179 4.510 1.00 98.00 72 TYR A CA 1
ATOM 577 C C . TYR A 1 72 ? 1.339 -4.311 5.059 1.00 98.00 72 TYR A C 1
ATOM 579 O O . TYR A 1 72 ? 1.157 -4.214 6.275 1.00 98.00 72 TYR A O 1
ATOM 587 N N . ALA A 1 73 ? 0.516 -3.718 4.187 1.00 97.81 73 ALA A N 1
ATOM 588 C CA . ALA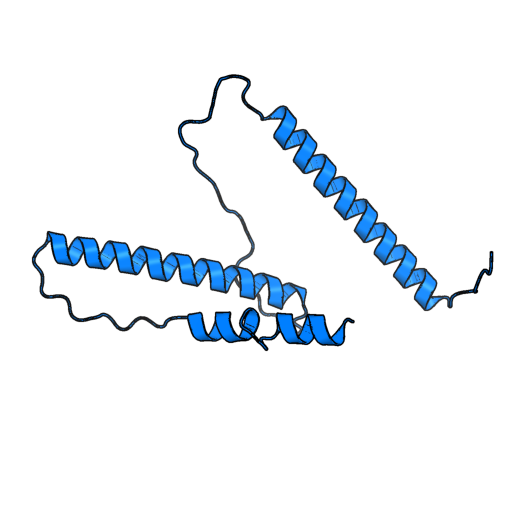 A 1 73 ? -0.652 -2.955 4.627 1.00 97.81 73 ALA A CA 1
ATOM 589 C C . ALA A 1 73 ? -1.639 -3.826 5.428 1.00 97.81 73 ALA A C 1
ATOM 591 O O . ALA A 1 73 ? -2.162 -3.388 6.457 1.00 97.81 73 ALA A O 1
ATOM 592 N N . ASN A 1 74 ? -1.852 -5.071 4.994 1.00 97.56 74 ASN A N 1
ATOM 593 C CA . ASN A 1 74 ? -2.702 -6.024 5.702 1.00 97.56 74 ASN A CA 1
ATOM 594 C C . ASN A 1 74 ? -2.117 -6.449 7.057 1.00 97.56 74 ASN A C 1
ATOM 596 O O . ASN A 1 74 ? -2.870 -6.533 8.023 1.00 97.56 74 ASN A O 1
ATOM 600 N N . GLU A 1 75 ? -0.798 -6.609 7.188 1.00 97.06 75 GLU A N 1
ATOM 601 C CA . GLU A 1 75 ? -0.155 -6.848 8.489 1.00 97.06 75 GLU A CA 1
ATOM 602 C C . GLU A 1 75 ? -0.424 -5.702 9.477 1.00 97.06 75 GLU A C 1
ATOM 604 O O . GLU A 1 75 ? -0.773 -5.933 10.638 1.00 97.06 75 GLU A O 1
ATOM 609 N N . LYS A 1 76 ? -0.359 -4.444 9.022 1.00 96.44 76 LYS A N 1
ATOM 610 C CA . LYS A 1 76 ? -0.682 -3.281 9.870 1.00 96.44 76 LYS A CA 1
ATOM 611 C C . LYS A 1 76 ? -2.160 -3.260 10.280 1.00 96.44 76 LYS A C 1
ATOM 613 O O . LYS A 1 76 ? -2.472 -2.919 11.423 1.00 96.44 76 LYS A O 1
ATOM 618 N N . LEU A 1 77 ? -3.0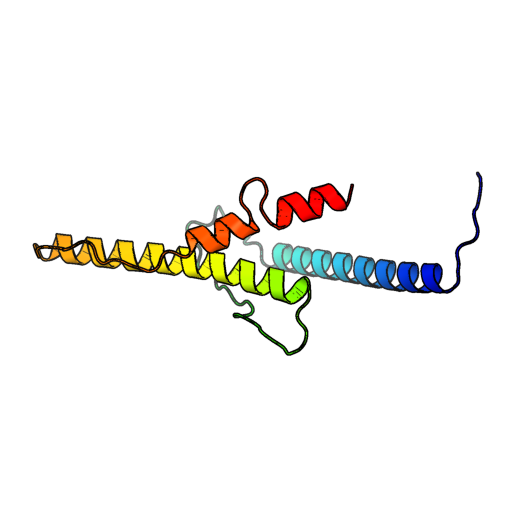74 -3.647 9.387 1.00 95.81 77 LEU A N 1
ATOM 619 C CA . LEU A 1 77 ? -4.495 -3.783 9.727 1.00 95.81 77 LEU A CA 1
ATOM 620 C C . LEU A 1 77 ? -4.747 -4.927 10.707 1.00 95.81 77 LEU A C 1
ATOM 622 O O . LEU A 1 77 ? -5.490 -4.746 11.673 1.00 95.81 77 LEU A O 1
ATOM 626 N N . GLN A 1 78 ? -4.097 -6.071 10.504 1.00 94.06 78 GLN A N 1
ATOM 627 C CA . GLN A 1 78 ? -4.195 -7.213 11.400 1.00 94.06 78 GLN A CA 1
ATOM 628 C C . GLN A 1 78 ? -3.663 -6.850 12.791 1.00 94.06 78 GLN A C 1
ATOM 630 O O . GLN A 1 78 ? -4.321 -7.142 13.787 1.00 94.06 78 GLN A O 1
ATOM 635 N N . GLN A 1 79 ? -2.551 -6.111 12.877 1.00 94.31 79 GLN A N 1
ATOM 636 C CA . GLN A 1 79 ? -2.026 -5.593 14.143 1.00 94.31 79 GLN A CA 1
ATOM 637 C C . GLN A 1 79 ? -3.057 -4.721 14.876 1.00 94.31 79 GLN A C 1
ATOM 639 O O . GLN A 1 79 ? -3.285 -4.891 16.077 1.00 94.31 79 GLN A O 1
ATOM 644 N N . GLN A 1 80 ? -3.693 -3.787 14.162 1.00 92.81 80 GLN A N 1
ATOM 645 C CA . GLN A 1 80 ? -4.728 -2.921 14.728 1.00 92.81 80 GLN A CA 1
ATOM 646 C C . GLN A 1 80 ? -5.930 -3.733 15.226 1.00 92.81 80 GLN A C 1
ATOM 648 O O . GLN A 1 80 ? -6.429 -3.468 16.321 1.00 92.81 80 GLN A O 1
ATOM 653 N N . PHE A 1 81 ? -6.371 -4.721 14.444 1.00 91.75 81 PHE A N 1
ATOM 654 C CA . PHE A 1 81 ? -7.461 -5.622 14.807 1.00 91.75 81 PHE A CA 1
ATOM 655 C C . PHE A 1 81 ? -7.135 -6.404 16.083 1.00 91.75 81 PHE A C 1
ATOM 657 O O . PHE A 1 81 ? -7.898 -6.340 17.045 1.00 91.75 81 PHE A O 1
ATOM 664 N N . ASN A 1 82 ? -5.968 -7.053 16.130 1.00 88.81 82 ASN A N 1
ATOM 665 C CA . ASN A 1 82 ? -5.526 -7.847 17.277 1.00 88.81 82 ASN A CA 1
ATOM 666 C C . ASN A 1 82 ? -5.486 -7.005 18.556 1.00 88.81 82 ASN A C 1
ATOM 668 O O . ASN A 1 82 ? -6.014 -7.409 19.590 1.00 88.81 82 ASN A O 1
ATOM 672 N N . ARG A 1 83 ? -4.917 -5.794 18.479 1.00 87.19 83 ARG A N 1
ATOM 673 C CA . ARG A 1 83 ? -4.859 -4.868 19.618 1.00 87.19 83 ARG A CA 1
ATOM 674 C C . ARG A 1 83 ? -6.248 -4.439 20.085 1.00 87.19 83 ARG A C 1
ATOM 676 O O . ARG A 1 83 ? -6.475 -4.337 21.287 1.00 87.19 83 ARG A O 1
ATOM 683 N N . HIS A 1 84 ? -7.155 -4.154 19.153 1.00 88.81 84 HIS A N 1
ATOM 684 C CA . HIS A 1 84 ? -8.500 -3.697 19.485 1.00 88.81 84 HIS A CA 1
ATOM 685 C C . HIS A 1 84 ? -9.333 -4.799 20.144 1.00 88.81 84 HIS A C 1
ATOM 687 O O . HIS A 1 84 ? -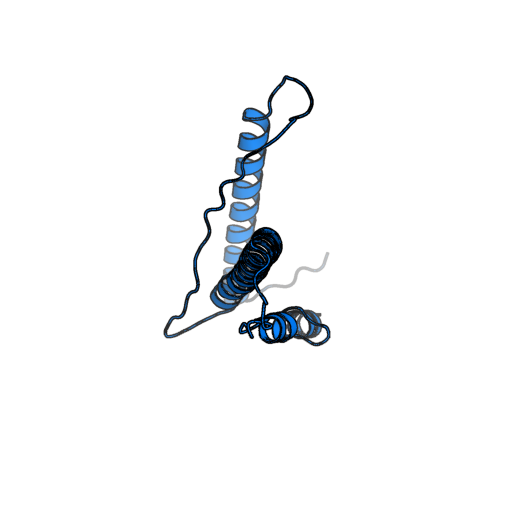9.916 -4.563 21.199 1.00 88.81 84 HIS A O 1
ATOM 693 N N . VAL A 1 85 ? -9.336 -6.003 19.564 1.00 87.69 85 VAL A N 1
ATOM 694 C CA . VAL A 1 85 ? -10.040 -7.163 20.128 1.00 87.69 85 VAL A CA 1
ATOM 695 C C . VAL A 1 85 ? -9.495 -7.491 21.517 1.00 87.69 85 VAL A C 1
ATOM 697 O O . VAL A 1 85 ? -10.271 -7.594 22.460 1.00 87.69 85 VAL A O 1
ATOM 700 N N . PHE A 1 86 ? -8.169 -7.535 21.678 1.00 83.31 86 PHE A N 1
ATOM 701 C CA . PHE A 1 86 ? -7.543 -7.833 22.969 1.00 83.31 86 PHE A CA 1
ATOM 702 C C . PHE A 1 86 ? -7.863 -6.791 24.050 1.00 83.31 86 PHE A C 1
ATOM 704 O O . PHE A 1 86 ? -8.004 -7.128 25.226 1.00 83.31 86 PHE A O 1
ATOM 711 N N . HIS A 1 87 ? -7.966 -5.515 23.675 1.00 82.81 87 HIS A N 1
ATOM 712 C CA . HIS A 1 87 ? -8.381 -4.462 24.599 1.00 82.81 87 HIS A CA 1
ATOM 713 C C . HIS A 1 87 ? -9.833 -4.653 25.048 1.00 82.81 87 HIS A C 1
ATOM 715 O O . HIS A 1 87 ? -10.107 -4.612 26.244 1.00 82.81 87 HIS A O 1
ATOM 721 N N . LEU A 1 88 ? -10.748 -4.894 24.102 1.00 85.25 88 LEU A N 1
ATOM 722 C CA . LEU A 1 88 ? -12.166 -5.103 24.402 1.00 85.25 88 LEU A CA 1
ATOM 723 C C . LEU A 1 88 ? -12.394 -6.342 25.277 1.00 85.25 88 LEU A C 1
ATOM 725 O O . LEU A 1 88 ? -13.182 -6.283 26.216 1.00 85.25 88 LEU A O 1
ATOM 729 N N . GLU A 1 89 ? -11.685 -7.441 25.012 1.00 83.12 89 GLU A N 1
ATOM 730 C CA . GLU A 1 89 ? -11.776 -8.650 25.837 1.00 83.12 89 GLU A CA 1
ATOM 731 C C . GLU A 1 89 ? -11.337 -8.379 27.280 1.00 83.12 89 GLU A C 1
ATOM 733 O O . GLU A 1 89 ? -12.054 -8.727 28.216 1.00 83.12 89 GLU A O 1
ATOM 738 N N . GLN A 1 90 ? -10.199 -7.705 27.485 1.00 80.38 90 GLN A N 1
ATOM 739 C CA . GLN A 1 90 ? -9.733 -7.342 28.829 1.00 80.38 90 GLN A CA 1
ATOM 740 C C . GLN A 1 90 ? -10.731 -6.463 29.585 1.00 80.38 90 GLN A C 1
ATOM 742 O O . GLN A 1 90 ? -10.947 -6.678 30.778 1.00 80.38 90 GLN A O 1
ATOM 747 N N . GLU A 1 91 ? -11.339 -5.482 28.913 1.00 85.56 91 GLU A N 1
ATOM 748 C CA . GLU A 1 91 ? -12.363 -4.631 29.525 1.00 85.56 91 GLU A CA 1
ATOM 749 C C . GLU A 1 91 ? -13.577 -5.442 29.994 1.00 85.56 91 GLU A C 1
ATOM 751 O O . GLU A 1 91 ? -14.129 -5.146 31.055 1.00 85.56 91 GLU A O 1
ATOM 756 N N . GLU A 1 92 ? -13.971 -6.476 29.247 1.00 85.94 92 GLU A N 1
ATOM 757 C CA . GLU A 1 92 ? -15.079 -7.356 29.627 1.00 85.94 92 GLU A CA 1
ATOM 758 C C . GLU A 1 92 ? -14.716 -8.240 30.826 1.00 85.94 92 GLU A C 1
ATOM 760 O O . GLU A 1 92 ? -15.467 -8.284 31.799 1.00 85.94 92 GLU A O 1
ATOM 765 N N . TYR A 1 93 ? -13.527 -8.857 30.827 1.00 84.94 93 TYR A N 1
ATOM 766 C CA . TYR A 1 93 ? -13.050 -9.652 31.968 1.00 84.94 93 TYR A CA 1
ATOM 767 C C . TYR A 1 93 ? -13.006 -8.836 33.267 1.00 84.94 93 TYR A C 1
ATOM 769 O O . TYR A 1 93 ? -13.406 -9.328 34.323 1.00 84.94 93 TYR A O 1
ATOM 777 N N . ILE A 1 94 ? -12.544 -7.582 33.192 1.00 85.94 94 ILE A N 1
ATOM 778 C CA . ILE A 1 94 ? -12.512 -6.662 34.338 1.00 85.94 94 ILE A CA 1
ATOM 779 C C . ILE A 1 94 ? -13.933 -6.313 34.793 1.00 85.94 94 ILE A C 1
ATOM 781 O O . ILE A 1 94 ? -14.192 -6.276 35.995 1.00 85.94 94 ILE A O 1
ATOM 785 N N . ARG A 1 95 ? -14.853 -6.062 33.853 1.00 90.38 95 ARG A N 1
ATOM 786 C CA . ARG A 1 95 ? -16.252 -5.732 34.158 1.00 90.38 95 ARG A CA 1
ATOM 787 C C . ARG A 1 95 ? -16.980 -6.879 34.859 1.00 90.38 95 ARG A C 1
ATOM 789 O O . ARG A 1 95 ? -17.804 -6.613 35.729 1.00 90.38 95 ARG A O 1
ATOM 796 N N . GLU A 1 96 ? -16.686 -8.120 34.484 1.00 91.56 96 GLU A N 1
ATOM 797 C CA . GLU A 1 96 ? -17.318 -9.317 35.052 1.00 91.56 96 GLU A CA 1
ATOM 798 C C . GLU A 1 96 ? -16.612 -9.860 36.311 1.00 91.56 96 GLU A C 1
ATOM 800 O O . GLU A 1 96 ? -17.019 -10.891 36.842 1.00 91.56 96 GLU A O 1
ATOM 805 N N . GLU A 1 97 ? -15.565 -9.184 36.806 1.00 87.00 97 GLU A N 1
ATOM 806 C CA . GLU A 1 97 ? -14.752 -9.619 37.959 1.00 87.00 97 GLU A CA 1
ATOM 807 C C . GLU A 1 97 ? -14.168 -11.038 37.795 1.00 87.00 97 GLU A C 1
ATOM 809 O O . GLU A 1 97 ? -13.914 -11.762 38.763 1.00 87.00 97 GLU A O 1
ATOM 814 N N . LEU A 1 98 ? -13.925 -11.445 36.547 1.00 82.75 98 LEU A N 1
ATOM 815 C CA . LEU A 1 98 ? -13.363 -12.746 36.221 1.00 82.75 98 LEU A CA 1
ATOM 816 C C . LEU A 1 98 ? -11.836 -12.710 36.322 1.00 82.75 98 LEU A C 1
ATOM 818 O O . LEU A 1 98 ? -11.170 -11.777 35.869 1.00 82.75 98 LEU A O 1
ATOM 822 N N . ALA A 1 99 ? -11.256 -13.769 36.891 1.00 74.19 99 ALA A N 1
ATOM 823 C CA . ALA A 1 99 ? -9.812 -13.950 36.886 1.00 74.19 99 ALA A CA 1
ATOM 824 C C . ALA A 1 99 ? -9.329 -14.134 35.441 1.00 74.19 99 ALA A C 1
ATOM 826 O O . ALA A 1 99 ? -9.577 -15.169 34.822 1.00 74.19 99 ALA A O 1
ATOM 827 N N . TRP A 1 100 ? -8.631 -13.134 34.907 1.00 71.00 100 TRP A N 1
ATOM 828 C CA . TRP A 1 100 ? -8.005 -13.233 33.597 1.00 71.00 100 TRP A CA 1
ATOM 829 C C . TRP A 1 100 ? -6.622 -13.878 33.739 1.00 71.00 100 TRP A C 1
ATOM 831 O O . TRP A 1 100 ? -5.780 -13.446 34.530 1.00 71.00 100 TRP A O 1
ATOM 841 N N . SER A 1 101 ? -6.367 -14.928 32.965 1.00 67.31 101 SER A N 1
ATOM 842 C CA . SER A 1 101 ? -5.005 -15.312 32.608 1.00 67.31 101 SER A CA 1
ATOM 843 C C . SER A 1 101 ? -4.624 -14.541 31.347 1.00 67.31 101 SER A C 1
ATOM 845 O O . SER A 1 101 ? -5.463 -14.298 30.480 1.00 67.31 101 SER A O 1
ATOM 847 N N . ARG A 1 102 ? -3.363 -14.114 31.231 1.00 62.78 102 ARG A N 1
ATOM 848 C CA . ARG A 1 102 ? -2.878 -13.456 30.012 1.00 62.78 102 ARG A CA 1
ATOM 849 C C . ARG A 1 102 ? -3.057 -14.418 28.839 1.00 62.78 102 ARG A C 1
ATOM 851 O O . ARG A 1 102 ? -2.340 -15.410 28.758 1.00 62.78 102 ARG A O 1
ATOM 858 N N . ILE A 1 103 ? -4.016 -14.134 27.961 1.00 64.50 103 ILE A N 1
ATOM 859 C CA . ILE A 1 103 ? -4.189 -14.883 26.718 1.00 64.50 103 ILE A CA 1
ATOM 860 C C . ILE A 1 103 ? -2.961 -14.579 25.856 1.00 64.50 103 ILE A C 1
ATOM 862 O O . ILE A 1 103 ? -2.706 -13.424 25.509 1.00 64.50 103 ILE A O 1
ATOM 866 N N . GLU A 1 104 ? -2.156 -15.599 25.565 1.00 63.50 104 GLU A N 1
ATOM 867 C CA . GLU A 1 104 ? -1.044 -15.475 24.626 1.00 63.50 104 GLU A CA 1
ATOM 86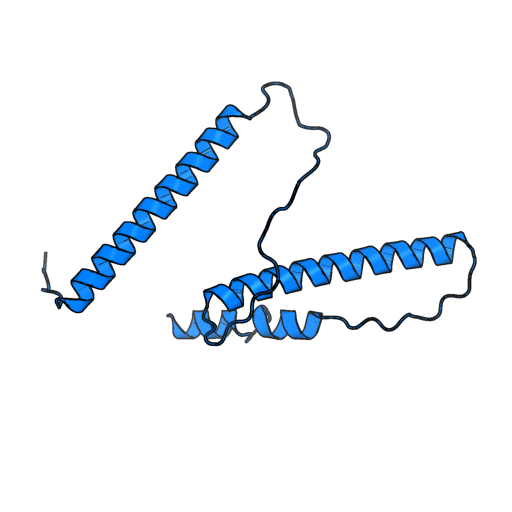8 C C . GLU A 1 104 ? -1.611 -15.427 23.208 1.00 63.50 104 GLU A C 1
ATOM 870 O O . GLU A 1 104 ? -2.061 -16.429 22.655 1.00 63.50 104 GLU A O 1
ATOM 875 N N . PHE A 1 105 ? -1.626 -14.229 22.634 1.00 69.38 105 PHE A N 1
ATOM 876 C CA . PHE A 1 105 ? -1.965 -14.009 21.237 1.00 69.38 105 PHE A CA 1
ATOM 877 C C . PHE A 1 105 ? -0.691 -13.977 20.373 1.00 69.38 105 PHE A C 1
ATOM 879 O O . PHE A 1 105 ? 0.366 -13.523 20.817 1.00 69.38 105 PHE A O 1
ATOM 886 N N . SER A 1 106 ? -0.802 -14.430 19.122 1.00 71.38 106 SER A N 1
ATOM 887 C CA . SER A 1 106 ? 0.290 -14.410 18.144 1.00 71.38 106 SER A CA 1
ATOM 888 C C . SER A 1 106 ? 0.527 -13.001 17.591 1.00 71.38 106 SER A C 1
ATOM 890 O O . SER A 1 106 ? 0.041 -12.663 16.513 1.00 71.38 106 SER A O 1
ATOM 892 N N . ASP A 1 107 ? 1.287 -12.182 18.317 1.00 83.56 107 ASP A N 1
ATOM 893 C CA . ASP A 1 107 ? 1.680 -10.841 17.873 1.00 83.56 107 ASP A CA 1
ATOM 894 C C . ASP A 1 107 ? 2.458 -10.879 16.542 1.00 83.56 107 ASP A C 1
ATOM 896 O O . ASP A 1 107 ? 3.444 -11.604 16.390 1.00 83.56 107 ASP A O 1
ATOM 900 N N . ASN A 1 108 ? 2.023 -10.069 15.578 1.00 93.19 108 ASN A N 1
ATOM 901 C CA . ASN A 1 108 ? 2.660 -9.915 14.274 1.00 93.19 108 ASN A CA 1
ATOM 902 C C . ASN A 1 108 ? 3.711 -8.788 14.238 1.00 93.19 108 ASN A C 1
ATOM 904 O O . ASN A 1 108 ? 4.304 -8.528 13.189 1.00 93.19 108 ASN A O 1
ATOM 908 N N . GLN A 1 109 ? 4.010 -8.149 15.376 1.00 93.00 109 GLN A N 1
ATOM 909 C CA . GLN A 1 109 ? 5.009 -7.081 15.484 1.00 93.00 109 GLN A CA 1
ATOM 910 C C . GLN A 1 109 ? 6.392 -7.485 14.958 1.00 93.00 109 GLN A C 1
ATOM 912 O O . GLN A 1 109 ? 7.091 -6.649 14.394 1.00 93.00 109 GLN A O 1
ATOM 917 N N . LEU A 1 110 ? 6.798 -8.752 15.095 1.00 94.50 110 LEU A N 1
ATOM 918 C CA . LEU A 1 110 ? 8.072 -9.227 14.539 1.00 94.50 110 LEU A CA 1
ATOM 919 C C . LEU A 1 110 ? 8.094 -9.172 13.005 1.00 94.50 110 LEU A C 1
ATOM 921 O O . LEU A 1 110 ? 9.103 -8.771 12.430 1.00 94.50 110 LEU A O 1
ATOM 925 N N . CYS A 1 111 ? 6.985 -9.528 12.348 1.00 96.44 111 CYS A N 1
ATOM 926 C CA . CYS A 1 111 ? 6.852 -9.422 10.895 1.00 96.44 111 CYS A CA 1
ATOM 927 C C . CYS A 1 111 ? 6.880 -7.953 10.454 1.00 96.44 111 CYS A C 1
ATOM 929 O O . CYS A 1 111 ? 7.620 -7.589 9.544 1.00 96.44 111 CYS A O 1
ATOM 931 N N . ILE A 1 112 ? 6.150 -7.090 11.163 1.00 97.06 112 ILE A N 1
ATOM 932 C CA . ILE A 1 112 ? 6.135 -5.648 10.894 1.00 97.06 112 ILE A CA 1
ATOM 933 C C . ILE A 1 112 ? 7.535 -5.046 11.068 1.00 97.06 112 ILE A C 1
ATOM 935 O O . ILE A 1 112 ? 8.007 -4.343 10.181 1.00 97.06 112 ILE A O 1
ATOM 939 N N . ASN A 1 113 ? 8.245 -5.380 12.149 1.00 96.69 113 ASN A N 1
ATOM 940 C CA . ASN A 1 113 ? 9.605 -4.894 12.402 1.00 96.69 113 ASN A CA 1
ATOM 941 C C . ASN A 1 113 ? 10.603 -5.344 11.333 1.00 96.69 113 ASN A C 1
ATOM 943 O O . ASN A 1 113 ? 11.513 -4.593 11.005 1.00 96.69 113 ASN A O 1
ATOM 947 N N . LEU A 1 114 ? 10.443 -6.548 10.781 1.00 97.75 114 LEU A N 1
ATOM 948 C CA . LEU A 1 114 ? 11.269 -6.997 9.662 1.00 97.75 114 LEU A CA 1
ATOM 949 C C . LEU A 1 114 ? 11.075 -6.104 8.424 1.00 97.75 114 LEU A C 1
ATOM 951 O O . LEU A 1 114 ? 12.019 -5.890 7.668 1.00 97.75 114 LEU A O 1
ATOM 955 N N . ILE A 1 115 ? 9.864 -5.589 8.211 1.00 98.00 115 ILE A N 1
ATOM 956 C CA . ILE A 1 115 ? 9.510 -4.800 7.028 1.00 98.00 115 ILE A CA 1
ATOM 957 C C . ILE A 1 115 ? 9.850 -3.310 7.206 1.00 98.00 115 ILE A C 1
ATOM 959 O O . ILE A 1 115 ? 10.563 -2.759 6.369 1.00 98.00 115 ILE A O 1
ATOM 963 N N . GLU A 1 116 ? 9.347 -2.668 8.268 1.00 97.25 116 GLU A N 1
ATOM 964 C CA . GLU A 1 116 ? 9.444 -1.209 8.508 1.00 97.25 116 GLU A CA 1
ATOM 965 C C . GLU A 1 116 ? 10.408 -0.810 9.641 1.00 97.25 116 GLU A C 1
ATOM 967 O O . GLU A 1 116 ? 10.516 0.371 9.965 1.00 97.25 116 GLU A O 1
ATOM 972 N N . GLY A 1 117 ? 11.041 -1.774 10.315 1.00 95.44 117 GLY A N 1
ATOM 973 C CA . GLY A 1 117 ? 11.983 -1.488 11.397 1.00 95.44 117 GLY A CA 1
ATOM 974 C C . GLY A 1 117 ? 13.324 -0.963 10.888 1.00 95.44 117 GLY A C 1
ATOM 975 O O . GLY A 1 117 ? 13.618 -1.027 9.698 1.00 95.44 117 GLY A O 1
ATOM 976 N N . GLN A 1 118 ? 14.166 -0.492 11.813 1.00 94.00 118 GLN A N 1
ATOM 977 C CA . GLN A 1 118 ? 15.524 -0.055 11.489 1.00 94.00 118 GLN A CA 1
ATOM 978 C C . GLN A 1 118 ? 16.334 -1.217 10.896 1.00 94.00 118 GLN A C 1
ATOM 980 O O . GLN A 1 118 ? 16.389 -2.287 11.506 1.00 94.00 118 GLN A O 1
ATOM 985 N N . LEU A 1 119 ? 16.989 -0.991 9.750 1.00 94.00 119 LEU A N 1
ATOM 986 C CA . LEU A 1 119 ? 17.636 -2.052 8.949 1.00 94.00 119 LEU A CA 1
ATOM 987 C C . LEU A 1 119 ? 16.641 -3.134 8.477 1.00 94.00 119 LEU A C 1
ATOM 989 O O . LEU A 1 119 ? 17.021 -4.280 8.227 1.00 94.00 119 LEU A O 1
ATOM 993 N N . GLY A 1 120 ? 15.361 -2.775 8.389 1.00 95.94 120 GLY A N 1
ATOM 994 C CA . GLY A 1 120 ? 14.303 -3.586 7.805 1.00 95.94 120 GLY A CA 1
ATOM 995 C C . GLY A 1 120 ? 14.326 -3.544 6.280 1.00 95.94 120 GLY A C 1
ATOM 996 O O . GLY A 1 120 ? 15.149 -2.876 5.652 1.00 95.94 120 GLY A O 1
ATOM 997 N N . LEU A 1 121 ? 13.401 -4.274 5.663 1.00 97.62 121 LEU A N 1
ATOM 998 C CA . LEU A 1 121 ? 13.377 -4.446 4.210 1.00 97.62 121 LEU A CA 1
ATOM 999 C C . LEU A 1 121 ? 13.201 -3.128 3.444 1.00 97.62 121 LEU A C 1
ATOM 1001 O O . LEU A 1 121 ? 13.857 -2.952 2.419 1.00 97.62 121 LEU A O 1
ATOM 1005 N N . PHE A 1 122 ? 12.351 -2.208 3.917 1.00 97.25 122 PHE A N 1
ATOM 1006 C CA . PHE A 1 122 ? 12.197 -0.906 3.258 1.00 97.25 122 PHE A CA 1
ATOM 1007 C C . PHE A 1 122 ? 13.432 -0.014 3.422 1.00 97.25 122 PHE A C 1
ATOM 1009 O O . PHE A 1 122 ? 13.868 0.569 2.434 1.00 97.25 122 PHE A O 1
ATOM 1016 N N . ASP A 1 123 ? 14.032 0.030 4.616 1.00 96.56 123 ASP A N 1
ATOM 1017 C CA . ASP A 1 123 ? 15.260 0.798 4.867 1.00 96.56 123 ASP A CA 1
ATOM 1018 C C . ASP A 1 123 ? 16.395 0.347 3.938 1.00 96.56 123 ASP A C 1
ATOM 1020 O O . ASP A 1 123 ? 17.023 1.166 3.271 1.00 96.56 123 ASP A O 1
ATOM 1024 N N . LEU A 1 124 ? 16.625 -0.967 3.848 1.00 97.44 124 LEU A N 1
ATOM 1025 C CA . LEU A 1 124 ? 17.671 -1.531 2.992 1.00 97.44 124 LEU A CA 1
ATOM 1026 C C . LEU A 1 124 ? 17.394 -1.278 1.502 1.00 97.44 124 LEU A C 1
ATOM 1028 O O . LEU A 1 124 ? 18.317 -0.996 0.742 1.00 97.44 124 LEU A O 1
ATOM 1032 N N . LEU A 1 125 ? 16.130 -1.356 1.071 1.00 96.94 125 LEU A N 1
ATOM 1033 C CA . LEU A 1 125 ? 15.754 -1.059 -0.313 1.00 96.94 125 LEU A CA 1
ATOM 1034 C C . LEU A 1 125 ? 16.023 0.410 -0.671 1.00 96.94 125 LEU A C 1
ATOM 1036 O O . LEU A 1 125 ? 16.549 0.689 -1.749 1.00 96.94 125 LEU A O 1
ATOM 1040 N N . ASP A 1 126 ? 15.679 1.334 0.226 1.00 94.75 126 ASP A N 1
ATOM 1041 C CA . ASP A 1 126 ? 15.932 2.763 0.050 1.00 94.75 126 ASP A CA 1
ATOM 1042 C C . ASP A 1 126 ? 17.435 3.084 0.033 1.00 94.75 126 ASP A C 1
ATOM 1044 O O . ASP A 1 126 ? 17.863 3.952 -0.734 1.00 94.75 126 ASP A O 1
ATOM 1048 N N . GLU A 1 127 ? 18.245 2.391 0.842 1.00 96.00 127 GLU A N 1
ATOM 1049 C CA . GLU A 1 127 ? 19.707 2.527 0.831 1.00 96.00 127 GLU A CA 1
ATOM 1050 C C . GLU A 1 127 ? 20.318 2.106 -0.513 1.00 96.00 127 GLU A C 1
ATOM 1052 O O . GLU A 1 127 ? 21.141 2.842 -1.057 1.00 96.00 127 GLU A O 1
ATOM 1057 N N . GLU A 1 128 ? 19.871 0.989 -1.091 1.00 95.81 128 GLU A N 1
ATOM 1058 C CA . GLU A 1 128 ? 20.365 0.485 -2.384 1.00 95.81 128 GLU A CA 1
ATOM 1059 C C . GLU A 1 128 ? 19.873 1.300 -3.597 1.00 95.81 128 GLU A C 1
ATOM 1061 O O . GLU A 1 128 ? 20.432 1.195 -4.690 1.00 95.81 128 GLU A O 1
ATOM 1066 N N . CYS A 1 129 ? 18.825 2.116 -3.437 1.00 92.88 129 CYS A N 1
ATOM 1067 C CA . CYS A 1 129 ? 18.289 2.969 -4.504 1.00 92.88 129 CYS A CA 1
ATOM 1068 C C . CYS A 1 129 ? 18.955 4.355 -4.596 1.00 92.88 129 CYS A C 1
ATOM 1070 O O . CYS A 1 129 ? 18.600 5.134 -5.489 1.00 92.88 129 CYS A O 1
ATOM 1072 N N . ARG A 1 130 ? 19.875 4.685 -3.681 1.00 77.94 130 ARG A N 1
ATOM 1073 C CA . ARG A 1 130 ? 20.652 5.936 -3.696 1.00 77.94 130 ARG A CA 1
ATOM 1074 C C . ARG A 1 130 ? 21.855 5.869 -4.629 1.00 77.94 130 ARG A C 1
ATOM 1076 O O . ARG A 1 130 ? 22.098 6.901 -5.298 1.00 77.94 130 ARG A O 1
#

Secondary structure (DSSP, 8-state):
-------HHHHHHHHHHHHHHHHHHHHHHHHHHHHHHS--SSS--S--------------SS--HHHHHHHHHHHHHHHHHHHHHHHHHHHHHHHTT-----------HHHHHHHHSTTSHHHHHHHHT-